Protein AF-A0A0G0VUC9-F1 (afdb_monomer_lite)

Structure (mmCIF, N/CA/C/O backbone):
data_AF-A0A0G0VUC9-F1
#
_entry.id   AF-A0A0G0VUC9-F1
#
loop_
_atom_site.group_PDB
_atom_site.id
_atom_site.type_symbol
_atom_site.label_atom_id
_atom_site.label_alt_id
_atom_site.label_comp_id
_atom_site.label_asym_id
_atom_site.label_entity_id
_atom_site.label_seq_id
_atom_site.pdbx_PDB_ins_code
_atom_site.Cartn_x
_atom_site.Cartn_y
_atom_site.Cartn_z
_atom_site.occupancy
_atom_site.B_iso_or_equiv
_atom_site.auth_seq_id
_atom_site.auth_comp_id
_atom_site.a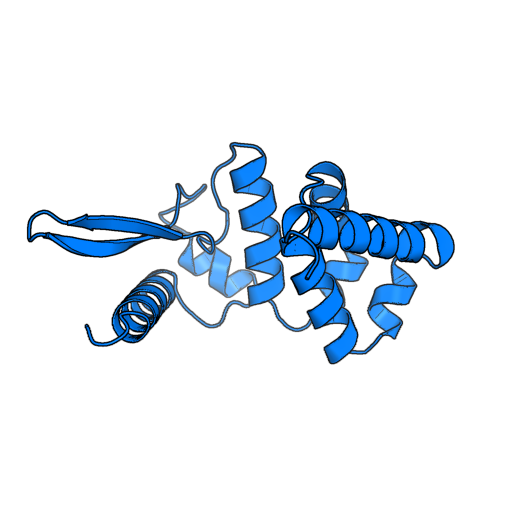uth_asym_id
_atom_site.auth_atom_id
_atom_site.pdbx_PDB_model_num
ATOM 1 N N . MET A 1 1 ? 8.612 27.841 -5.195 1.00 52.47 1 MET A N 1
ATOM 2 C CA . MET A 1 1 ? 8.157 26.509 -4.740 1.00 52.47 1 MET A CA 1
ATOM 3 C C . MET A 1 1 ? 6.990 26.102 -5.628 1.00 52.47 1 MET A C 1
ATOM 5 O O . MET A 1 1 ? 6.071 26.899 -5.764 1.00 52.47 1 MET A O 1
ATOM 9 N N . LEU A 1 2 ? 7.061 24.961 -6.321 1.00 57.91 2 LEU A N 1
ATOM 10 C CA . LEU A 1 2 ? 5.950 24.508 -7.169 1.00 57.91 2 LEU A CA 1
ATOM 11 C C . LEU A 1 2 ? 4.800 23.988 -6.287 1.00 57.91 2 LEU A C 1
ATOM 13 O O . LEU A 1 2 ? 5.074 23.395 -5.244 1.00 57.91 2 LEU A O 1
ATOM 17 N N . PRO A 1 3 ? 3.529 24.169 -6.685 1.00 76.38 3 PRO A N 1
ATOM 18 C CA . PRO A 1 3 ? 2.403 23.537 -6.009 1.00 76.38 3 PRO A CA 1
ATOM 19 C C . PRO A 1 3 ? 2.576 22.015 -5.955 1.00 76.38 3 PRO A C 1
ATOM 21 O O . PRO A 1 3 ? 2.903 21.407 -6.976 1.00 76.38 3 PRO A O 1
ATOM 24 N N . VAL A 1 4 ? 2.248 21.397 -4.813 1.00 72.31 4 VAL A N 1
ATOM 25 C CA . VAL A 1 4 ? 2.300 19.930 -4.603 1.00 72.31 4 VAL A CA 1
ATOM 26 C C . VAL A 1 4 ? 1.596 19.180 -5.737 1.00 72.31 4 VAL A C 1
ATOM 28 O O . VAL A 1 4 ? 2.048 18.149 -6.228 1.00 72.31 4 VAL A O 1
ATOM 31 N N . LYS A 1 5 ? 0.504 19.759 -6.253 1.00 72.12 5 LYS A N 1
ATOM 32 C CA . LYS A 1 5 ? -0.238 19.141 -7.347 1.00 72.12 5 LYS A CA 1
ATOM 33 C C . LYS A 1 5 ? 0.582 18.967 -8.626 1.00 72.12 5 LYS A C 1
ATOM 35 O O . LYS A 1 5 ? 0.428 17.955 -9.313 1.00 72.12 5 LYS A O 1
ATOM 40 N N . ILE A 1 6 ? 1.417 19.954 -8.930 1.00 73.88 6 ILE A N 1
ATOM 41 C CA . ILE A 1 6 ? 2.267 19.982 -10.117 1.00 73.88 6 ILE A CA 1
ATOM 42 C C . ILE A 1 6 ? 3.435 19.015 -9.930 1.00 73.88 6 ILE A C 1
ATOM 44 O O . ILE A 1 6 ? 3.729 18.244 -10.842 1.00 73.88 6 ILE A O 1
ATOM 48 N N . THR A 1 7 ? 4.038 18.978 -8.738 1.00 78.00 7 THR A N 1
ATOM 49 C CA . THR A 1 7 ? 5.139 18.053 -8.440 1.00 78.00 7 THR A CA 1
ATOM 50 C C . THR A 1 7 ? 4.704 16.591 -8.532 1.00 78.00 7 THR A C 1
ATOM 52 O O . THR A 1 7 ? 5.392 15.815 -9.186 1.00 78.00 7 THR A O 1
ATOM 55 N N . ASP A 1 8 ? 3.533 16.217 -8.004 1.00 83.62 8 ASP A N 1
ATOM 56 C CA . ASP A 1 8 ? 3.032 14.831 -8.087 1.00 83.62 8 ASP A CA 1
ATOM 57 C C . ASP A 1 8 ? 2.806 14.380 -9.538 1.00 83.62 8 ASP A C 1
ATOM 59 O O . ASP A 1 8 ? 3.046 13.225 -9.899 1.00 83.62 8 ASP A O 1
ATOM 63 N N . THR A 1 9 ? 2.346 15.304 -10.386 1.00 87.62 9 THR A N 1
ATOM 64 C CA . THR A 1 9 ? 2.078 15.036 -11.805 1.00 87.62 9 THR A CA 1
ATOM 65 C C . THR A 1 9 ? 3.380 14.823 -12.572 1.00 87.62 9 THR A C 1
ATOM 67 O O . THR A 1 9 ? 3.501 13.856 -13.323 1.00 87.62 9 THR A O 1
ATOM 70 N N . ILE A 1 10 ? 4.377 15.686 -12.349 1.00 89.31 10 ILE A N 1
ATOM 71 C CA . ILE A 1 10 ? 5.706 15.552 -12.961 1.00 89.31 10 ILE A CA 1
ATOM 72 C C . ILE A 1 10 ? 6.350 14.233 -12.529 1.00 89.31 10 ILE A C 1
ATOM 74 O O . ILE A 1 10 ? 6.776 13.459 -13.384 1.00 89.31 10 ILE A O 1
ATOM 78 N N . THR A 1 11 ? 6.346 13.939 -11.226 1.00 91.81 11 THR A N 1
ATOM 79 C CA . THR A 1 11 ? 6.865 12.680 -10.681 1.00 91.81 11 THR A CA 1
ATOM 80 C C . THR A 1 11 ? 6.180 11.481 -11.330 1.00 91.81 11 THR A C 1
ATOM 82 O O . THR A 1 11 ? 6.861 10.597 -11.835 1.00 91.81 11 THR A O 1
ATOM 85 N N . THR A 1 12 ? 4.844 11.476 -11.406 1.00 94.25 12 THR A N 1
ATOM 86 C CA . THR A 1 12 ? 4.085 10.393 -12.056 1.00 94.25 12 THR A CA 1
ATOM 87 C C . THR A 1 12 ? 4.536 10.170 -13.499 1.00 94.25 12 THR A C 1
ATOM 89 O O . THR A 1 12 ? 4.751 9.032 -13.910 1.00 94.25 12 THR A O 1
ATOM 92 N N . ASN A 1 13 ? 4.704 11.243 -14.274 1.00 94.75 13 ASN A N 1
ATOM 93 C CA . ASN A 1 13 ? 5.116 11.136 -15.672 1.00 94.75 13 ASN A CA 1
ATOM 94 C C . ASN A 1 13 ? 6.546 10.604 -15.817 1.00 94.75 13 ASN A C 1
ATOM 96 O O . ASN A 1 13 ? 6.801 9.804 -16.714 1.00 94.75 13 ASN A O 1
ATOM 100 N N . ILE A 1 14 ? 7.456 10.985 -14.916 1.00 94.44 14 ILE A N 1
ATOM 101 C CA . ILE A 1 14 ? 8.820 10.443 -14.883 1.00 94.44 14 ILE A CA 1
ATOM 102 C C . ILE A 1 14 ? 8.792 8.945 -14.567 1.00 94.44 14 ILE A C 1
ATOM 104 O O . ILE A 1 14 ? 9.421 8.168 -15.277 1.00 94.44 14 ILE A O 1
ATOM 108 N N . LEU A 1 15 ? 8.037 8.514 -13.552 1.00 95.25 15 LEU A N 1
ATOM 109 C CA . LEU A 1 15 ? 7.947 7.093 -13.193 1.00 95.25 15 LEU A CA 1
ATOM 110 C C . LEU A 1 15 ? 7.374 6.251 -14.340 1.00 95.25 15 LEU A C 1
ATOM 112 O O . LEU A 1 15 ? 7.917 5.196 -14.664 1.00 95.25 15 LEU A O 1
ATOM 116 N N . LYS A 1 16 ? 6.322 6.748 -15.000 1.00 95.38 16 LYS A N 1
ATOM 117 C CA . LYS A 1 16 ? 5.761 6.119 -16.202 1.00 95.38 16 LYS A CA 1
ATOM 118 C C . LYS A 1 16 ? 6.773 6.031 -17.335 1.00 95.38 16 LYS A C 1
ATOM 120 O O . LYS A 1 16 ? 6.855 4.994 -17.981 1.00 95.38 16 LYS A O 1
ATOM 125 N N . PHE A 1 17 ? 7.526 7.103 -17.580 1.00 94.62 17 PHE A N 1
ATOM 126 C CA . PHE A 1 17 ? 8.567 7.116 -18.602 1.00 94.62 17 PHE A CA 1
ATOM 127 C C . PHE A 1 17 ? 9.651 6.075 -18.308 1.00 94.62 17 PHE A C 1
ATOM 129 O O . PHE A 1 17 ? 10.042 5.342 -19.213 1.00 94.62 17 PHE A O 1
ATOM 136 N N . LEU A 1 18 ? 10.094 5.972 -17.051 1.00 92.62 18 LEU A N 1
ATOM 137 C CA . LEU A 1 18 ? 11.093 4.989 -16.635 1.00 92.62 18 LEU A CA 1
ATOM 138 C C . LEU A 1 18 ? 10.603 3.561 -16.878 1.00 92.62 18 LEU A C 1
ATOM 140 O O . LEU A 1 18 ? 11.305 2.806 -17.537 1.00 92.62 18 LEU A O 1
ATOM 144 N N . ILE A 1 19 ? 9.390 3.212 -16.440 1.00 93.94 19 ILE A N 1
ATOM 145 C CA . ILE A 1 19 ? 8.832 1.873 -16.695 1.00 93.94 19 ILE A CA 1
ATOM 146 C C . ILE A 1 19 ? 8.624 1.633 -18.192 1.00 93.94 19 ILE A C 1
ATOM 148 O O . ILE A 1 19 ? 8.980 0.576 -18.701 1.00 93.94 19 ILE A O 1
ATOM 152 N N . GLY A 1 20 ? 8.069 2.608 -18.914 1.00 92.88 20 GLY A N 1
ATOM 153 C CA . GLY A 1 20 ? 7.787 2.468 -20.342 1.00 92.88 20 GLY A CA 1
ATOM 154 C C . GLY A 1 20 ? 9.044 2.326 -21.203 1.00 92.88 20 GLY A C 1
ATOM 155 O O . GLY A 1 20 ? 8.990 1.685 -22.247 1.00 92.88 20 GLY A O 1
ATOM 156 N N . THR A 1 21 ? 10.167 2.903 -20.768 1.00 93.94 21 THR A N 1
ATOM 157 C CA . THR A 1 21 ? 11.434 2.888 -21.518 1.00 93.94 21 THR A CA 1
ATOM 158 C C . THR A 1 21 ? 12.362 1.763 -21.074 1.00 93.94 21 THR A C 1
ATOM 160 O O . THR A 1 21 ? 13.040 1.168 -21.905 1.00 93.94 21 THR A O 1
ATOM 163 N N . LEU A 1 22 ? 12.429 1.494 -19.768 1.00 93.12 22 LEU A N 1
ATOM 164 C CA . LEU A 1 22 ? 13.419 0.600 -19.161 1.00 93.12 22 LEU A CA 1
ATOM 165 C C . LEU A 1 22 ? 12.823 -0.717 -18.657 1.00 93.12 22 LEU A C 1
ATOM 167 O O . LEU A 1 22 ? 13.588 -1.587 -18.260 1.00 93.12 22 LEU A O 1
ATOM 171 N N . GLY A 1 23 ? 11.496 -0.866 -18.674 1.00 90.75 23 GLY A N 1
ATOM 172 C CA . GLY A 1 23 ? 10.806 -2.048 -18.164 1.00 90.75 23 GLY A CA 1
ATOM 173 C C . GLY A 1 23 ? 10.578 -2.024 -16.651 1.00 90.75 23 GLY A C 1
ATOM 174 O O . GLY A 1 23 ? 11.049 -1.147 -15.923 1.00 90.75 23 GLY A O 1
ATOM 175 N N . THR A 1 24 ? 9.811 -3.001 -16.167 1.00 90.31 24 THR A N 1
ATOM 176 C CA . THR A 1 24 ? 9.557 -3.216 -14.733 1.00 90.31 24 THR A CA 1
ATOM 177 C C . THR A 1 24 ? 10.767 -3.817 -14.014 1.00 90.31 24 THR A C 1
ATOM 179 O O . THR A 1 24 ? 10.986 -3.510 -12.842 1.00 90.31 24 THR A O 1
ATOM 182 N N . ASP A 1 25 ? 11.623 -4.559 -14.724 1.00 90.62 25 ASP A N 1
ATOM 183 C CA . ASP A 1 25 ? 12.863 -5.144 -14.198 1.00 90.62 25 ASP A CA 1
ATOM 184 C C . ASP A 1 25 ? 13.878 -4.079 -13.762 1.00 90.62 25 ASP A C 1
ATOM 186 O O . ASP A 1 25 ? 14.647 -4.281 -12.815 1.00 90.62 25 ASP A O 1
ATOM 190 N N 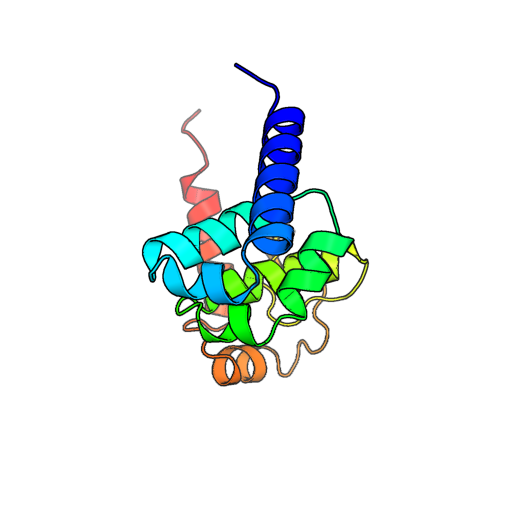. PHE A 1 26 ? 13.852 -2.906 -14.405 1.00 91.81 26 PHE A N 1
ATOM 191 C CA . PHE A 1 26 ? 14.647 -1.755 -13.992 1.00 91.81 26 PHE A CA 1
ATOM 192 C C . PHE A 1 26 ? 14.366 -1.352 -12.544 1.00 91.81 26 PHE A C 1
ATOM 194 O O . PHE A 1 26 ? 15.308 -1.044 -11.814 1.00 91.81 26 PHE A O 1
ATOM 201 N N . VAL A 1 27 ? 13.101 -1.397 -12.104 1.00 91.56 27 VAL A N 1
ATOM 202 C CA . VAL A 1 27 ? 12.726 -1.032 -10.730 1.00 91.56 27 VAL A CA 1
ATOM 203 C C . VAL A 1 27 ? 13.480 -1.916 -9.743 1.00 91.56 27 VAL A C 1
ATOM 205 O O . VAL A 1 27 ? 14.116 -1.405 -8.825 1.00 91.56 27 VAL A O 1
ATOM 208 N N . CYS A 1 28 ? 13.513 -3.225 -9.985 1.00 90.25 28 CYS A N 1
ATOM 209 C CA . CYS A 1 28 ? 14.200 -4.175 -9.115 1.00 90.25 28 CYS A CA 1
ATOM 210 C C . CYS A 1 28 ? 15.732 -4.022 -9.131 1.00 90.25 28 CYS A C 1
ATOM 212 O O . CYS A 1 28 ? 16.399 -4.383 -8.161 1.00 90.25 28 CYS A O 1
ATOM 214 N N . LYS A 1 29 ? 16.305 -3.426 -10.185 1.00 92.69 29 LYS A N 1
ATOM 215 C CA . LYS A 1 29 ? 17.740 -3.100 -10.278 1.00 92.69 29 LYS A CA 1
ATOM 216 C C . LYS A 1 29 ? 18.139 -1.835 -9.509 1.00 92.69 29 LYS A C 1
ATOM 218 O O . LYS A 1 29 ? 19.331 -1.600 -9.332 1.00 92.69 29 LYS A O 1
ATOM 223 N N . LEU A 1 30 ? 17.184 -1.039 -9.016 1.00 90.06 30 LEU A N 1
ATOM 224 C CA . LEU A 1 30 ? 17.466 0.173 -8.233 1.00 90.06 30 LEU A CA 1
ATOM 225 C C . LEU A 1 30 ? 18.053 -0.113 -6.837 1.00 90.06 30 LEU A C 1
ATOM 227 O O . LEU A 1 30 ? 18.498 0.812 -6.152 1.00 90.06 30 LEU A O 1
ATOM 231 N N . GLY A 1 31 ? 18.022 -1.374 -6.398 1.00 90.31 31 GLY A N 1
ATOM 232 C CA . GLY A 1 31 ? 18.323 -1.765 -5.024 1.00 90.31 31 GLY A CA 1
ATOM 233 C C . GLY A 1 31 ? 17.221 -1.347 -4.045 1.00 90.31 31 GLY A C 1
ATOM 234 O O . GLY A 1 31 ? 16.316 -0.580 -4.376 1.00 90.31 31 GLY A O 1
ATOM 235 N N . GLU A 1 32 ? 17.300 -1.840 -2.811 1.00 90.31 32 GLU A N 1
ATOM 236 C CA . GLU A 1 32 ? 16.232 -1.710 -1.807 1.00 90.31 32 GLU A CA 1
ATOM 237 C C . GLU A 1 32 ? 15.779 -0.259 -1.570 1.00 90.31 32 GLU A C 1
ATOM 239 O O . GLU A 1 32 ? 14.589 0.052 -1.619 1.00 90.31 32 GLU A O 1
ATOM 244 N N . SER A 1 33 ? 16.728 0.663 -1.375 1.00 91.69 33 SER A N 1
ATOM 245 C CA . SER A 1 33 ? 16.425 2.088 -1.167 1.00 91.69 33 SER A CA 1
ATOM 246 C C . SER A 1 33 ? 15.706 2.707 -2.369 1.00 91.69 33 SER A C 1
ATOM 248 O O . SER A 1 33 ? 14.785 3.511 -2.205 1.00 91.69 33 SER A O 1
ATOM 250 N N . GLY A 1 34 ? 16.099 2.325 -3.585 1.00 93.25 34 GLY A N 1
ATOM 251 C CA . GLY A 1 34 ? 15.506 2.844 -4.808 1.00 93.25 34 GLY A CA 1
ATOM 252 C C . GLY A 1 34 ? 14.109 2.283 -5.071 1.00 93.25 34 GLY A C 1
ATOM 253 O O . GLY A 1 34 ? 13.204 3.061 -5.375 1.00 93.25 34 GLY A O 1
ATOM 254 N N . VAL A 1 35 ? 13.899 0.980 -4.855 1.00 93.56 35 VAL A N 1
ATOM 255 C CA . VAL A 1 35 ? 12.570 0.346 -4.931 1.00 93.56 35 VAL A CA 1
ATOM 256 C C . VAL A 1 35 ? 11.617 0.974 -3.913 1.00 93.56 35 VAL A C 1
ATOM 258 O O . VAL A 1 35 ? 10.515 1.390 -4.267 1.00 93.56 35 VAL A O 1
ATOM 261 N N . ASN A 1 36 ? 12.056 1.151 -2.664 1.00 92.12 36 ASN A N 1
ATOM 262 C CA . ASN A 1 36 ? 11.229 1.767 -1.625 1.00 92.12 36 ASN A CA 1
ATOM 263 C C . ASN A 1 36 ? 10.806 3.196 -1.992 1.00 92.12 36 ASN A C 1
ATOM 265 O O . ASN A 1 36 ? 9.646 3.564 -1.809 1.00 92.12 36 ASN A O 1
ATOM 269 N N . ARG A 1 37 ? 11.717 3.997 -2.561 1.00 93.06 37 ARG A N 1
ATOM 270 C CA . ARG A 1 37 ? 11.390 5.339 -3.072 1.00 93.06 37 ARG A CA 1
ATOM 271 C C . ARG A 1 37 ? 10.424 5.275 -4.247 1.00 93.06 37 ARG A C 1
ATOM 273 O O . ARG A 1 37 ? 9.495 6.075 -4.293 1.00 93.06 37 ARG A O 1
ATOM 280 N N . PHE A 1 38 ? 10.619 4.335 -5.170 1.00 95.25 38 PHE A N 1
ATOM 281 C CA . PHE A 1 38 ? 9.723 4.132 -6.304 1.00 95.25 38 PHE A CA 1
ATOM 282 C C . PHE A 1 38 ? 8.282 3.863 -5.835 1.00 95.25 38 PHE A C 1
ATOM 284 O O . PHE A 1 38 ? 7.352 4.529 -6.297 1.00 95.25 38 PHE A O 1
ATOM 291 N N . ILE A 1 39 ? 8.094 2.964 -4.863 1.00 95.31 39 ILE A N 1
ATOM 292 C CA . ILE A 1 39 ? 6.774 2.662 -4.288 1.00 95.31 39 ILE A CA 1
ATOM 293 C C . ILE A 1 39 ? 6.193 3.876 -3.560 1.00 95.31 39 ILE A C 1
ATOM 295 O O . ILE A 1 39 ? 5.055 4.253 -3.833 1.00 95.31 39 ILE A O 1
ATOM 299 N N . THR A 1 40 ? 6.971 4.549 -2.704 1.00 92.94 40 THR A N 1
ATOM 300 C CA . THR A 1 40 ? 6.509 5.762 -2.009 1.00 92.94 40 THR A CA 1
ATOM 301 C C . THR A 1 40 ? 6.038 6.832 -2.994 1.00 92.94 40 THR A C 1
ATOM 303 O O . THR A 1 40 ? 4.945 7.371 -2.838 1.00 92.94 40 THR A O 1
ATOM 306 N N . LEU A 1 41 ? 6.819 7.127 -4.036 1.00 94.38 41 LEU A N 1
ATOM 307 C CA . LEU A 1 41 ? 6.434 8.115 -5.046 1.00 94.38 41 LEU A CA 1
ATOM 308 C C . LEU A 1 41 ? 5.191 7.668 -5.833 1.00 94.38 41 LEU A C 1
ATOM 310 O O . LEU A 1 41 ? 4.348 8.502 -6.167 1.00 94.38 41 LEU A O 1
ATOM 314 N N . SER A 1 42 ? 5.037 6.363 -6.071 1.00 94.62 42 SER A N 1
ATOM 315 C CA . SER A 1 42 ? 3.842 5.798 -6.705 1.00 94.62 42 SER A CA 1
ATOM 316 C C . SER A 1 42 ? 2.590 5.994 -5.842 1.00 94.62 42 SER A C 1
ATOM 318 O O . SER A 1 42 ? 1.556 6.388 -6.378 1.00 94.62 42 SER A O 1
ATOM 320 N N . CYS A 1 43 ? 2.678 5.849 -4.512 1.00 91.56 43 CYS A N 1
ATOM 321 C CA . CYS A 1 43 ? 1.562 6.118 -3.592 1.00 91.56 43 CYS A CA 1
ATOM 322 C C . CYS A 1 43 ? 1.026 7.558 -3.695 1.00 91.56 43 CYS A C 1
ATOM 324 O O . CYS A 1 43 ? -0.172 7.788 -3.507 1.00 91.56 43 CYS A O 1
ATOM 326 N N . HIS A 1 44 ? 1.889 8.523 -4.025 1.00 90.62 44 HIS A N 1
ATOM 327 C CA . HIS A 1 44 ? 1.518 9.931 -4.199 1.00 90.62 44 HIS A CA 1
ATOM 328 C C . HIS A 1 44 ? 1.006 10.272 -5.608 1.00 90.62 44 HIS A C 1
ATOM 330 O O . HIS A 1 44 ? 0.536 11.388 -5.843 1.00 90.62 44 HIS A O 1
ATOM 336 N N . SER A 1 45 ? 1.050 9.333 -6.557 1.00 92.94 45 SER A N 1
ATOM 337 C CA . SER A 1 45 ? 0.554 9.578 -7.910 1.00 92.94 45 SER A CA 1
ATOM 338 C C . SER A 1 45 ? -0.953 9.840 -7.916 1.00 92.94 45 SER A C 1
ATOM 340 O O . SER A 1 45 ? -1.729 9.106 -7.312 1.00 92.94 45 SER A O 1
ATOM 342 N N . ARG A 1 46 ? -1.426 10.846 -8.660 1.00 89.50 46 ARG A N 1
ATOM 343 C CA . ARG A 1 46 ? -2.875 11.043 -8.874 1.00 89.50 46 ARG A CA 1
ATOM 344 C C . ARG A 1 46 ? -3.463 10.171 -9.976 1.00 89.50 46 ARG A C 1
ATOM 346 O O . ARG A 1 46 ? -4.684 10.100 -10.095 1.00 89.50 46 ARG A O 1
ATOM 353 N N . ASP A 1 47 ? -2.628 9.484 -10.742 1.00 94.69 47 ASP A N 1
ATOM 354 C CA . ASP A 1 47 ? -3.097 8.601 -11.796 1.00 94.69 47 ASP A CA 1
ATOM 355 C C . ASP A 1 47 ? -3.441 7.226 -11.215 1.00 94.69 47 ASP A C 1
ATOM 357 O O . ASP A 1 47 ? -2.561 6.448 -10.850 1.00 94.69 47 ASP A O 1
ATOM 361 N N . LEU A 1 48 ? -4.741 6.951 -11.095 1.00 94.69 48 LEU A N 1
ATOM 362 C CA . LEU A 1 48 ? -5.221 5.691 -10.536 1.00 94.69 48 LEU A CA 1
ATOM 363 C C . LEU A 1 48 ? -4.832 4.496 -11.413 1.00 94.69 48 LEU A C 1
ATOM 365 O O . LEU A 1 48 ? -4.381 3.497 -10.869 1.00 94.69 48 LEU A O 1
ATOM 369 N N . LYS A 1 49 ? -4.914 4.619 -12.745 1.00 95.38 49 LYS A N 1
ATOM 370 C CA . LYS A 1 49 ? -4.562 3.522 -13.660 1.00 95.38 49 LYS A CA 1
ATOM 371 C C . LYS A 1 49 ? -3.087 3.163 -13.549 1.00 95.38 49 LYS A C 1
ATOM 373 O O . LYS A 1 49 ? -2.722 1.995 -13.611 1.00 95.38 49 LYS A O 1
ATOM 378 N N . PHE A 1 50 ? -2.236 4.173 -13.376 1.00 95.38 50 PHE A N 1
ATOM 379 C CA . PHE A 1 50 ? -0.820 3.944 -13.124 1.00 95.38 50 PHE A CA 1
ATOM 380 C C . PHE A 1 50 ? -0.607 3.167 -11.825 1.00 95.38 50 PHE A C 1
ATOM 382 O O . PHE A 1 50 ? 0.067 2.145 -11.844 1.00 95.38 50 PHE A O 1
ATOM 389 N N . ILE A 1 51 ? -1.217 3.599 -10.720 1.00 95.94 51 ILE A N 1
ATOM 390 C CA . ILE A 1 51 ? -1.096 2.897 -9.436 1.00 95.94 51 ILE A CA 1
ATOM 391 C C . ILE A 1 51 ? -1.621 1.463 -9.536 1.00 95.94 51 ILE A C 1
ATOM 393 O O . ILE A 1 51 ? -0.959 0.546 -9.059 1.00 95.94 51 ILE A O 1
ATOM 397 N N . GLU A 1 52 ? -2.775 1.263 -10.174 1.00 95.62 52 GLU A N 1
ATOM 398 C CA . GLU A 1 52 ? -3.345 -0.066 -10.415 1.00 95.62 52 GLU A CA 1
ATOM 399 C C . GLU A 1 52 ? -2.360 -0.952 -11.190 1.00 95.62 52 GLU A C 1
ATOM 401 O O . GLU A 1 52 ? -2.098 -2.069 -10.757 1.00 95.62 52 GLU A O 1
ATOM 406 N N . SER A 1 53 ? -1.702 -0.426 -12.231 1.00 94.81 53 SER A N 1
ATOM 407 C CA . SER A 1 53 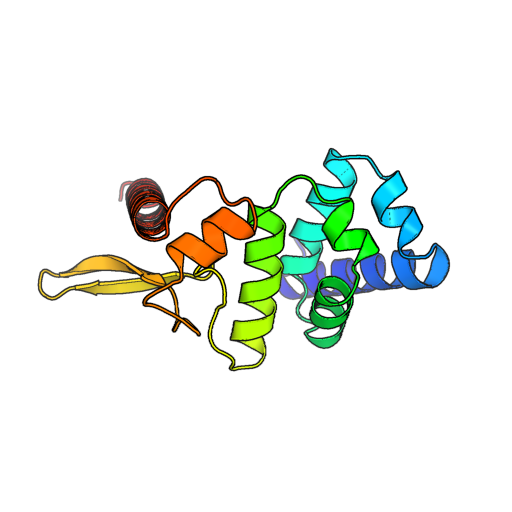? -0.685 -1.185 -12.974 1.00 94.81 53 SER A CA 1
ATOM 408 C C . SER A 1 53 ? 0.531 -1.589 -12.126 1.00 94.81 53 SER A C 1
ATOM 410 O O . SER A 1 53 ? 1.104 -2.654 -12.347 1.00 94.81 53 SER A O 1
ATOM 412 N N . ILE A 1 54 ? 0.913 -0.784 -11.123 1.00 95.31 54 ILE A N 1
ATOM 413 C CA . ILE A 1 54 ? 1.973 -1.164 -10.174 1.00 95.31 54 ILE A CA 1
ATOM 414 C C . ILE A 1 54 ? 1.474 -2.261 -9.228 1.00 95.31 54 ILE A C 1
ATOM 416 O O . ILE A 1 54 ? 2.193 -3.226 -8.983 1.00 95.31 54 ILE A O 1
ATOM 420 N N . CYS A 1 55 ? 0.238 -2.150 -8.731 1.00 94.88 55 CYS A N 1
ATOM 421 C CA . CYS A 1 55 ? -0.389 -3.170 -7.884 1.00 94.88 55 CYS A CA 1
ATOM 422 C C . CYS A 1 55 ? -0.593 -4.516 -8.601 1.00 94.88 55 CYS A C 1
ATOM 424 O O . CYS A 1 55 ? -0.669 -5.549 -7.942 1.00 94.88 55 CYS A O 1
ATOM 426 N N . GLU A 1 56 ? -0.695 -4.513 -9.929 1.00 93.50 56 GLU A N 1
ATOM 427 C CA . GLU A 1 56 ? -0.794 -5.715 -10.767 1.00 93.50 56 GLU A CA 1
ATOM 428 C C . GLU A 1 56 ? 0.582 -6.293 -11.152 1.00 93.50 56 GLU A C 1
ATOM 430 O O . GLU A 1 56 ? 0.669 -7.417 -11.647 1.00 93.50 56 GLU A O 1
ATOM 435 N N . SER A 1 57 ? 1.674 -5.555 -10.915 1.00 93.75 57 SER A N 1
ATOM 436 C CA . SER A 1 57 ? 3.027 -5.983 -11.270 1.00 93.75 57 SER A CA 1
ATOM 437 C C . SER A 1 57 ? 3.647 -6.870 -10.190 1.00 93.75 57 SER A C 1
ATOM 439 O O . SER A 1 57 ? 4.330 -6.410 -9.273 1.00 93.75 57 SER A O 1
ATOM 441 N N . ASP A 1 58 ? 3.469 -8.179 -10.352 1.00 91.56 58 ASP A N 1
ATOM 442 C CA . ASP A 1 58 ? 4.075 -9.218 -9.510 1.00 91.56 58 ASP A CA 1
ATOM 443 C C . ASP A 1 58 ? 5.590 -9.034 -9.304 1.00 91.56 58 ASP A C 1
ATOM 445 O O . ASP A 1 58 ? 6.113 -9.314 -8.226 1.00 91.56 58 ASP A O 1
ATOM 449 N N . GLU A 1 59 ? 6.297 -8.566 -10.334 1.00 92.00 59 GLU A N 1
ATOM 450 C CA . GLU A 1 59 ? 7.738 -8.306 -10.297 1.00 92.00 59 GLU A CA 1
ATOM 451 C C . GLU A 1 59 ? 8.085 -7.183 -9.312 1.00 92.00 59 GLU A C 1
ATOM 453 O O . GLU A 1 59 ? 8.872 -7.396 -8.386 1.00 92.00 59 GLU A O 1
ATOM 458 N N . ILE A 1 60 ? 7.437 -6.020 -9.452 1.00 92.56 60 ILE A N 1
ATOM 459 C CA . ILE A 1 60 ? 7.664 -4.860 -8.581 1.00 92.56 60 ILE A CA 1
ATOM 460 C C . ILE A 1 60 ? 7.293 -5.195 -7.130 1.00 92.56 60 ILE A C 1
ATOM 462 O O . ILE A 1 60 ? 8.030 -4.863 -6.195 1.00 92.56 60 ILE A O 1
ATOM 466 N N . LEU A 1 61 ? 6.169 -5.890 -6.926 1.00 91.69 61 LEU A N 1
ATOM 467 C CA . LEU A 1 61 ? 5.703 -6.242 -5.585 1.00 91.69 61 LEU A CA 1
ATOM 468 C C . LEU A 1 61 ? 6.620 -7.253 -4.881 1.00 91.69 61 LEU A C 1
ATOM 470 O O . LEU A 1 61 ? 6.744 -7.216 -3.656 1.00 91.69 61 LEU A O 1
ATOM 474 N N . LYS A 1 62 ? 7.262 -8.161 -5.628 1.00 90.38 62 LYS A N 1
ATOM 475 C CA . LYS A 1 62 ? 8.197 -9.155 -5.075 1.00 90.38 62 LYS A CA 1
ATOM 476 C C . LYS A 1 62 ? 9.559 -8.560 -4.739 1.00 90.38 62 LYS A C 1
ATOM 478 O O . LYS A 1 62 ? 10.154 -8.984 -3.754 1.00 90.38 62 LYS A O 1
ATOM 483 N N . CYS A 1 63 ? 10.048 -7.591 -5.515 1.00 91.19 63 CYS A N 1
ATOM 484 C CA . CYS A 1 63 ? 11.337 -6.956 -5.233 1.00 91.19 63 CYS A CA 1
ATOM 485 C C . CYS A 1 63 ? 11.261 -5.806 -4.213 1.00 91.19 63 CYS A C 1
ATOM 487 O O . CYS A 1 63 ? 12.295 -5.276 -3.810 1.00 91.19 63 CYS A O 1
ATOM 489 N N . THR A 1 64 ? 10.059 -5.456 -3.743 1.00 92.12 64 THR A N 1
ATOM 490 C CA . THR A 1 64 ? 9.867 -4.556 -2.598 1.00 92.12 64 THR A CA 1
ATOM 491 C C . THR A 1 64 ? 9.906 -5.350 -1.289 1.00 92.12 64 THR A C 1
ATOM 493 O O . THR A 1 64 ? 8.974 -6.096 -0.979 1.00 92.12 64 THR A O 1
ATOM 496 N N . SER A 1 65 ? 10.978 -5.182 -0.507 1.00 89.62 65 SER A N 1
ATOM 497 C CA . SER A 1 65 ? 11.133 -5.820 0.812 1.00 89.62 65 SER A CA 1
ATOM 498 C C . SER A 1 65 ? 10.154 -5.264 1.851 1.00 89.62 65 SER A C 1
ATOM 500 O O . SER A 1 65 ? 9.658 -6.002 2.700 1.00 89.62 65 SER A O 1
ATOM 502 N N . ASP A 1 66 ? 9.840 -3.972 1.762 1.00 93.81 66 ASP A N 1
ATOM 503 C CA . ASP A 1 66 ? 8.939 -3.282 2.680 1.00 93.81 66 ASP A CA 1
ATOM 504 C C . ASP A 1 66 ? 7.467 -3.592 2.361 1.00 93.81 66 ASP A C 1
ATOM 506 O O . ASP A 1 66 ? 6.836 -2.981 1.491 1.00 93.81 66 ASP A O 1
ATOM 510 N N . ARG A 1 67 ? 6.913 -4.576 3.076 1.00 94.50 67 ARG A N 1
ATOM 511 C CA . ARG A 1 67 ? 5.527 -5.030 2.888 1.00 94.50 67 ARG A CA 1
ATOM 512 C C . ARG A 1 67 ? 4.501 -3.987 3.321 1.00 94.50 67 ARG A C 1
ATOM 514 O O . ARG A 1 67 ? 3.422 -3.952 2.737 1.00 94.50 67 ARG A O 1
ATOM 521 N N . GLU A 1 68 ? 4.832 -3.118 4.273 1.00 94.75 68 GLU A N 1
ATOM 522 C CA . GLU A 1 68 ? 3.943 -2.045 4.736 1.00 94.75 68 GLU A CA 1
ATOM 523 C C . GLU A 1 68 ? 3.723 -1.020 3.618 1.00 94.75 68 GLU A C 1
ATOM 525 O O . GLU A 1 68 ? 2.582 -0.705 3.278 1.00 94.75 68 GLU A O 1
ATOM 530 N N . LYS A 1 69 ? 4.791 -0.597 2.927 1.00 93.44 69 LYS A N 1
ATOM 531 C CA . LYS A 1 69 ? 4.669 0.278 1.746 1.00 93.44 69 LYS A CA 1
ATOM 532 C C . LYS A 1 69 ? 3.819 -0.338 0.637 1.00 93.44 69 LYS A C 1
ATOM 534 O O . LYS A 1 69 ? 3.031 0.371 0.007 1.00 93.44 69 LYS A O 1
ATOM 539 N N . VAL A 1 70 ? 3.958 -1.642 0.397 1.00 96.19 70 VAL A N 1
ATOM 540 C CA . VAL A 1 70 ? 3.130 -2.341 -0.596 1.00 96.19 70 VAL A CA 1
ATOM 541 C C . VAL A 1 70 ? 1.664 -2.391 -0.158 1.00 96.19 70 VAL A C 1
ATOM 543 O O . VAL A 1 70 ? 0.778 -2.124 -0.970 1.00 96.19 70 VAL A O 1
ATOM 546 N N . ALA A 1 71 ? 1.390 -2.698 1.111 1.00 97.19 71 ALA A N 1
ATOM 547 C CA . ALA A 1 71 ? 0.030 -2.720 1.642 1.00 97.19 71 ALA A CA 1
ATOM 548 C C . ALA A 1 71 ? -0.643 -1.342 1.537 1.00 97.19 71 ALA A C 1
ATOM 550 O O . ALA A 1 71 ? -1.785 -1.262 1.080 1.00 97.19 71 ALA A O 1
ATOM 551 N N . ILE A 1 72 ? 0.089 -0.263 1.844 1.00 96.56 72 ILE A N 1
ATOM 552 C CA . ILE A 1 72 ? -0.367 1.123 1.658 1.00 96.56 72 ILE A CA 1
ATOM 553 C C . ILE A 1 72 ? -0.705 1.392 0.189 1.00 96.56 72 ILE A C 1
ATOM 555 O O . ILE A 1 72 ? -1.766 1.944 -0.097 1.00 96.56 72 ILE A O 1
ATOM 559 N N . LEU A 1 73 ? 0.164 1.008 -0.755 1.00 96.94 73 LEU A N 1
ATOM 560 C CA . LEU A 1 73 ? -0.077 1.210 -2.189 1.00 96.94 73 LEU A CA 1
ATOM 561 C C . LEU A 1 73 ? -1.375 0.518 -2.640 1.00 96.94 73 LEU A C 1
ATOM 563 O O . LEU A 1 73 ? -2.203 1.141 -3.310 1.00 96.94 73 LEU A O 1
ATOM 567 N N . ILE A 1 74 ? -1.563 -0.741 -2.232 1.00 97.50 74 ILE A N 1
ATOM 568 C CA . ILE A 1 74 ? -2.742 -1.550 -2.564 1.00 97.50 74 ILE A CA 1
ATOM 569 C C . ILE A 1 74 ? -4.011 -0.932 -1.971 1.00 97.50 74 ILE A C 1
ATOM 571 O O . ILE A 1 74 ? -4.985 -0.714 -2.694 1.00 97.50 74 ILE A O 1
ATOM 575 N N . ASP A 1 75 ? -4.019 -0.624 -0.674 1.00 98.00 75 ASP A N 1
ATOM 576 C CA . ASP A 1 75 ? -5.200 -0.064 -0.015 1.00 98.00 75 ASP A CA 1
ATOM 577 C C . ASP A 1 75 ? -5.530 1.341 -0.529 1.00 98.00 75 ASP A C 1
ATOM 579 O O . ASP A 1 75 ? -6.701 1.654 -0.743 1.00 98.00 75 ASP A O 1
ATOM 583 N N . ASN A 1 76 ? -4.522 2.161 -0.835 1.00 96.50 76 ASN A N 1
ATOM 584 C CA . ASN A 1 76 ? -4.709 3.461 -1.479 1.00 96.50 76 ASN A CA 1
ATOM 585 C C . ASN A 1 76 ? -5.385 3.320 -2.853 1.00 96.50 76 ASN A C 1
ATOM 587 O O . ASN A 1 76 ? -6.328 4.055 -3.154 1.00 96.50 76 ASN A O 1
ATOM 591 N N . ALA A 1 77 ? -4.947 2.363 -3.679 1.00 97.25 77 ALA A N 1
ATOM 592 C CA . ALA A 1 77 ? -5.572 2.076 -4.970 1.00 97.25 77 ALA A CA 1
ATOM 593 C C . ALA A 1 77 ? -7.040 1.650 -4.798 1.00 97.25 77 ALA A C 1
ATOM 595 O O . ALA A 1 77 ? -7.938 2.196 -5.445 1.00 97.25 77 ALA A O 1
ATOM 596 N N . LEU A 1 78 ? -7.296 0.725 -3.866 1.00 97.88 78 LEU A N 1
ATOM 597 C CA . LEU A 1 78 ? -8.637 0.234 -3.556 1.00 97.88 78 LEU A CA 1
ATOM 598 C C . LEU A 1 78 ? -9.558 1.375 -3.117 1.00 97.88 78 LEU A C 1
ATOM 600 O O . LEU A 1 78 ? -10.590 1.586 -3.753 1.00 97.88 78 LEU A O 1
ATOM 604 N N . VAL A 1 79 ? -9.162 2.156 -2.111 1.00 97.38 79 VAL A N 1
ATOM 605 C CA . VAL A 1 79 ? -9.955 3.279 -1.586 1.00 97.38 79 VAL A CA 1
ATOM 606 C C . VAL A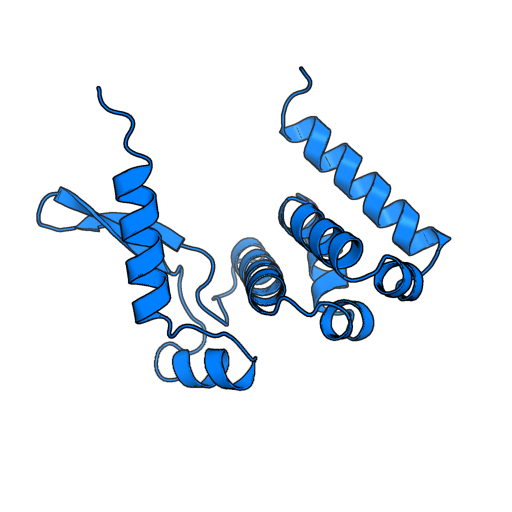 1 79 ? -10.263 4.296 -2.678 1.00 97.38 79 VAL A C 1
ATOM 608 O O . VAL A 1 79 ? -11.411 4.711 -2.833 1.00 97.38 79 VAL A O 1
ATOM 611 N N . ARG A 1 80 ? -9.267 4.666 -3.489 1.00 95.25 80 ARG A N 1
ATOM 612 C CA . ARG A 1 80 ? -9.443 5.640 -4.578 1.00 95.25 80 ARG A CA 1
ATOM 613 C C . ARG A 1 80 ? -10.327 5.135 -5.710 1.00 95.25 80 ARG A C 1
ATOM 615 O O . ARG A 1 80 ? -10.956 5.947 -6.382 1.00 95.25 80 ARG A O 1
ATOM 622 N N . SER A 1 81 ? -10.404 3.820 -5.896 1.00 95.75 81 SER A N 1
ATOM 623 C CA . SER A 1 81 ? -11.355 3.173 -6.808 1.00 95.75 81 SER A CA 1
ATOM 624 C C . SER A 1 81 ? -12.751 2.962 -6.191 1.00 95.75 81 SER A C 1
ATOM 626 O O . SER A 1 81 ? -13.615 2.355 -6.821 1.00 95.75 81 SER A O 1
ATOM 628 N N . GLY A 1 82 ? -12.990 3.439 -4.961 1.00 96.56 82 GLY A N 1
ATOM 629 C CA . GLY A 1 82 ? -14.257 3.273 -4.238 1.00 96.56 82 GLY A CA 1
ATOM 630 C C . GLY A 1 82 ? -14.451 1.884 -3.619 1.00 96.56 82 GLY A C 1
ATOM 631 O O . GLY A 1 82 ? -15.562 1.528 -3.226 1.00 96.56 82 GLY A O 1
ATOM 632 N N . LYS A 1 83 ? -13.389 1.077 -3.540 1.00 98.00 83 LYS A N 1
ATOM 633 C CA . LYS A 1 83 ? -13.410 -0.275 -2.973 1.00 98.00 83 LYS A CA 1
ATOM 634 C C . LYS A 1 83 ? -12.966 -0.261 -1.513 1.00 98.00 83 LYS A C 1
ATOM 636 O O . LYS A 1 83 ? -12.251 0.624 -1.052 1.00 98.00 83 LYS A O 1
ATOM 641 N N . LYS A 1 84 ? -13.384 -1.295 -0.787 1.00 98.50 84 LYS A N 1
ATOM 642 C CA . LYS A 1 84 ? -12.947 -1.540 0.590 1.00 98.50 84 LYS A CA 1
ATOM 643 C C . LYS A 1 84 ? -11.473 -1.951 0.626 1.00 98.50 84 LYS A C 1
ATOM 645 O O . LYS A 1 84 ? -10.993 -2.597 -0.308 1.00 98.50 84 LYS A O 1
ATOM 650 N N . GLN A 1 85 ? -10.804 -1.635 1.725 1.00 98.25 85 GLN A N 1
ATOM 651 C CA . GLN A 1 85 ? -9.399 -1.943 1.985 1.00 98.25 85 GLN A CA 1
ATOM 652 C C . GLN A 1 85 ? -9.169 -3.431 2.245 1.00 98.25 85 GLN A C 1
ATOM 654 O O . GLN A 1 85 ? -10.038 -4.117 2.790 1.00 98.25 85 GLN A O 1
ATOM 659 N N . ARG A 1 86 ? -7.985 -3.927 1.905 1.00 98.06 86 ARG A N 1
ATOM 660 C CA . ARG A 1 86 ? -7.555 -5.292 2.197 1.00 98.06 86 ARG A CA 1
ATOM 661 C C . ARG A 1 86 ? -6.835 -5.389 3.540 1.00 98.06 86 ARG A C 1
ATOM 663 O O . ARG A 1 86 ? -7.084 -6.354 4.261 1.00 98.06 86 ARG A O 1
ATOM 670 N N . PHE A 1 87 ? -5.983 -4.418 3.872 1.00 98.31 87 PHE A N 1
ATOM 671 C CA . PHE A 1 87 ? -5.096 -4.489 5.040 1.00 98.31 87 PHE A CA 1
ATOM 672 C C . PHE A 1 87 ? -5.467 -3.500 6.150 1.00 98.31 87 PHE A C 1
ATOM 674 O O . PHE A 1 87 ? -5.213 -3.792 7.317 1.00 98.31 87 PHE A O 1
ATOM 681 N N . GLY A 1 88 ? -6.129 -2.393 5.812 1.00 97.75 88 GLY A N 1
ATOM 682 C CA . GLY A 1 88 ? -6.521 -1.343 6.749 1.00 97.75 88 GLY A CA 1
ATOM 683 C C . GLY A 1 88 ? -5.473 -0.249 6.933 1.00 97.75 88 GLY A C 1
ATOM 684 O O . GLY A 1 88 ? -5.410 0.317 8.016 1.00 97.75 88 GLY A O 1
ATOM 685 N N . GLU A 1 89 ? -4.659 0.033 5.914 1.00 97.06 89 GLU A N 1
ATOM 686 C CA . GLU A 1 89 ? -3.549 0.999 6.003 1.00 97.06 89 GLU A CA 1
ATOM 687 C C . GLU A 1 89 ? -3.982 2.468 5.823 1.00 97.06 89 GLU A C 1
ATOM 689 O O . GLU A 1 89 ? -3.299 3.390 6.265 1.00 97.06 89 GLU A O 1
ATOM 694 N N . ILE A 1 90 ? -5.124 2.729 5.175 1.00 96.25 90 ILE A N 1
ATOM 695 C CA . ILE A 1 90 ? -5.664 4.084 5.007 1.00 96.25 90 ILE A CA 1
ATOM 696 C C . ILE A 1 90 ? -6.620 4.401 6.157 1.00 96.25 90 ILE A C 1
ATOM 698 O O . ILE A 1 90 ? -7.711 3.827 6.276 1.00 96.25 90 ILE A O 1
ATOM 702 N N . MET A 1 91 ? -6.198 5.355 6.983 1.00 94.56 91 MET A N 1
ATOM 703 C CA . MET A 1 91 ? -6.911 5.818 8.170 1.00 94.56 91 MET A CA 1
ATOM 704 C C . MET A 1 91 ? -7.748 7.066 7.888 1.00 94.56 91 MET A C 1
ATOM 706 O O . MET A 1 91 ? -7.364 7.942 7.112 1.00 94.56 91 MET A O 1
ATOM 710 N N . GLN A 1 92 ? -8.873 7.173 8.583 1.00 93.06 92 GLN A N 1
ATOM 711 C CA . GLN A 1 92 ? -9.633 8.402 8.765 1.00 93.06 92 GLN A CA 1
ATOM 712 C C . GLN A 1 92 ? -9.560 8.831 10.230 1.00 93.06 92 GLN A C 1
ATOM 714 O O . GLN A 1 92 ? -9.490 7.995 11.129 1.00 93.06 92 GLN A O 1
ATOM 719 N N . ILE A 1 93 ? -9.602 10.139 10.466 1.00 90.75 93 ILE A N 1
ATOM 720 C CA . ILE A 1 93 ? -9.601 10.711 11.812 1.00 90.75 93 ILE A CA 1
ATOM 721 C C . ILE A 1 93 ? -10.963 11.338 12.059 1.00 90.75 93 ILE A C 1
ATOM 723 O O . ILE A 1 93 ? -11.435 12.148 11.260 1.00 90.75 93 ILE A O 1
ATOM 727 N N . HIS A 1 94 ? -11.582 10.993 13.181 1.00 88.94 94 HIS A N 1
ATOM 728 C CA . HIS A 1 94 ? -12.838 11.592 13.620 1.00 88.94 94 HIS A CA 1
ATOM 729 C C . HIS A 1 94 ? -12.839 11.836 15.128 1.00 88.94 94 HIS A C 1
ATOM 731 O O . HIS A 1 94 ? -11.850 11.585 15.817 1.00 88.94 94 HIS A O 1
ATOM 737 N N . LYS A 1 95 ? -13.921 12.428 15.632 1.00 89.00 95 LYS A N 1
ATOM 738 C CA . LYS A 1 95 ? -14.122 12.691 17.055 1.00 89.00 95 LYS A CA 1
ATOM 739 C C . LYS A 1 95 ? -15.005 11.598 17.642 1.00 89.00 95 LYS A C 1
ATOM 741 O O . LYS A 1 95 ? -16.119 11.401 17.165 1.00 89.00 95 LYS A O 1
ATOM 746 N N . ASN A 1 96 ? -14.526 10.932 18.690 1.00 87.44 96 ASN A N 1
ATOM 747 C CA . ASN A 1 96 ? -15.350 10.007 19.462 1.00 87.44 96 ASN A CA 1
ATOM 748 C C . ASN A 1 96 ? -16.395 10.770 20.312 1.00 87.44 96 ASN A C 1
ATOM 750 O O . ASN A 1 96 ? -16.416 12.003 20.334 1.00 87.44 96 ASN A O 1
ATOM 754 N N . MET A 1 97 ? -17.244 10.036 21.042 1.00 85.81 97 MET A N 1
ATOM 755 C CA . MET A 1 97 ? -18.286 10.625 21.904 1.00 85.81 97 MET A CA 1
ATOM 756 C C . MET A 1 97 ? -17.731 11.552 22.999 1.00 85.81 97 MET A C 1
ATOM 758 O O . MET A 1 97 ? -18.419 12.480 23.412 1.00 85.81 97 MET A O 1
ATOM 762 N N . ASP A 1 98 ? -16.480 11.349 23.414 1.00 88.62 98 ASP A N 1
ATOM 763 C CA . ASP A 1 98 ? -15.791 12.162 24.423 1.00 88.62 98 ASP A CA 1
ATOM 764 C C . ASP A 1 98 ? -15.049 13.371 23.814 1.00 88.62 98 ASP A C 1
ATOM 766 O O . ASP A 1 98 ? -14.297 14.063 24.498 1.00 88.62 98 ASP A O 1
ATOM 770 N N . GLY A 1 99 ? -15.187 13.617 22.504 1.00 84.62 99 GLY A N 1
ATOM 771 C CA . GLY A 1 99 ? -14.482 14.691 21.797 1.00 84.62 99 GLY A CA 1
ATOM 772 C C . GLY A 1 99 ? -12.984 14.432 21.567 1.00 84.62 99 GLY A C 1
ATOM 773 O O . GLY A 1 99 ? -12.262 15.314 21.071 1.00 84.62 99 GLY A O 1
ATOM 774 N N . LYS A 1 100 ? -12.491 13.224 21.867 1.00 86.75 100 LYS A N 1
ATOM 775 C CA . LYS A 1 100 ? -11.124 12.791 21.558 1.00 86.75 100 LYS A CA 1
ATOM 776 C C . LYS A 1 100 ? -11.011 12.462 20.069 1.00 86.75 100 LYS A C 1
ATOM 778 O O . LYS A 1 100 ? -11.888 11.830 19.488 1.00 86.75 100 LYS A O 1
ATOM 783 N N . SER A 1 101 ? -9.924 12.914 19.441 1.00 88.25 101 SER A N 1
ATOM 784 C CA . SER A 1 101 ? -9.608 12.502 18.070 1.00 88.25 101 SER A CA 1
ATOM 785 C C . SER A 1 101 ? -9.156 11.047 18.070 1.00 88.25 101 SER A C 1
ATOM 787 O O . SER A 1 101 ? -8.240 10.705 18.816 1.00 88.25 101 SER A O 1
ATOM 789 N N . VAL A 1 102 ? -9.790 10.224 17.245 1.00 90.56 102 VAL A N 1
ATOM 790 C CA . VAL A 1 102 ? -9.478 8.805 17.082 1.00 90.56 102 VAL A CA 1
ATOM 791 C C . VAL A 1 102 ? -9.270 8.490 15.606 1.00 90.56 102 VAL A C 1
ATOM 793 O O . VAL A 1 102 ? -9.962 9.025 14.737 1.00 90.56 102 VAL A O 1
ATOM 796 N N . SER A 1 103 ? -8.281 7.648 15.342 1.00 93.38 103 SER A N 1
ATOM 797 C CA . SER A 1 103 ? -7.960 7.107 14.027 1.00 93.38 103 SER A CA 1
ATOM 798 C C . SER A 1 103 ? -8.647 5.762 13.866 1.00 93.38 103 SER A C 1
ATOM 800 O O . SER A 1 103 ? -8.546 4.904 14.742 1.00 93.38 103 SER A O 1
ATOM 802 N N . GLU A 1 104 ? -9.314 5.568 12.738 1.00 94.56 104 GLU A N 1
ATOM 803 C CA . GLU A 1 104 ? -9.931 4.300 12.362 1.00 94.56 104 GLU A CA 1
ATOM 804 C C . GLU A 1 104 ? -9.666 4.015 10.885 1.00 94.56 104 GLU A C 1
ATOM 806 O O . GLU A 1 104 ? -9.630 4.950 10.080 1.00 94.56 104 GLU A O 1
ATOM 811 N N . PRO A 1 105 ? -9.506 2.746 10.483 1.00 96.69 105 PRO A N 1
ATOM 812 C CA . PRO A 1 105 ? -9.335 2.418 9.080 1.00 96.69 105 PRO A CA 1
ATOM 813 C C . PRO A 1 105 ? -10.628 2.712 8.315 1.00 96.69 105 PRO A C 1
ATOM 815 O O . PRO A 1 105 ? -11.737 2.477 8.800 1.00 96.69 105 PRO A O 1
ATOM 818 N N . LEU A 1 106 ? -10.493 3.150 7.064 1.00 96.75 106 LEU A N 1
ATOM 819 C CA . LEU A 1 106 ? -11.604 3.106 6.112 1.00 96.75 106 LEU A CA 1
ATOM 820 C C . LEU A 1 106 ? -12.134 1.661 5.945 1.00 96.75 106 LEU A C 1
ATOM 822 O O . LEU A 1 106 ? -11.427 0.699 6.265 1.00 96.75 106 LEU A O 1
ATOM 826 N N . PRO A 1 107 ? -13.362 1.463 5.421 1.00 98.06 107 PRO A N 1
ATOM 827 C CA . PRO A 1 107 ? -14.020 0.157 5.416 1.00 98.06 107 PRO A CA 1
ATOM 828 C C . PRO A 1 107 ? -13.163 -0.993 4.865 1.00 98.06 107 PRO A C 1
ATOM 830 O O . PRO A 1 107 ? -12.616 -0.901 3.766 1.00 98.06 107 PRO A O 1
ATOM 833 N N . LEU A 1 108 ? -13.111 -2.105 5.604 1.00 98.31 108 LEU A N 1
ATOM 834 C CA . LEU A 1 108 ? -12.344 -3.310 5.261 1.00 98.31 108 LEU A CA 1
ATOM 835 C C . LEU A 1 108 ? -13.183 -4.321 4.467 1.00 98.31 108 LEU A C 1
ATOM 837 O O . LEU A 1 108 ? -14.374 -4.508 4.729 1.00 98.31 108 LEU A O 1
ATOM 841 N N . GLN A 1 109 ? -12.551 -5.033 3.535 1.00 98.00 109 GLN A N 1
ATOM 842 C CA . GLN A 1 109 ? -13.159 -6.139 2.788 1.00 98.00 109 GLN A CA 1
ATOM 843 C C . GLN A 1 109 ? -13.528 -7.299 3.716 1.00 98.00 109 GLN A C 1
ATOM 845 O O . GLN A 1 109 ? -14.631 -7.833 3.624 1.00 98.00 109 GLN A O 1
ATOM 850 N N . ASN A 1 110 ? -12.622 -7.667 4.628 1.00 97.31 110 ASN A N 1
ATOM 851 C CA . ASN A 1 110 ? -12.800 -8.790 5.545 1.00 97.31 110 ASN A CA 1
ATOM 852 C C . ASN A 1 110 ? -12.374 -8.418 6.979 1.00 97.31 110 ASN A C 1
ATOM 854 O O . ASN A 1 110 ? -11.313 -8.850 7.431 1.00 97.31 110 ASN A O 1
ATOM 858 N N . PRO A 1 111 ? -13.191 -7.635 7.714 1.00 97.12 111 PRO A N 1
ATOM 859 C CA . PRO A 1 111 ? -12.836 -7.160 9.052 1.00 97.12 111 PRO A CA 1
ATOM 860 C C . PRO A 1 111 ? -12.511 -8.292 10.035 1.00 97.12 111 PRO A C 1
ATOM 862 O O . PRO A 1 111 ? -11.591 -8.175 10.830 1.00 97.12 111 PRO A O 1
ATOM 865 N N . LYS A 1 112 ? -13.232 -9.421 9.955 1.00 97.31 112 LYS A N 1
ATOM 866 C CA . LYS A 1 112 ? -13.075 -10.547 10.892 1.00 97.31 112 LYS A CA 1
ATOM 867 C C . LYS A 1 112 ? -11.750 -11.297 10.737 1.00 97.31 112 LYS A C 1
ATOM 869 O O . LYS A 1 112 ? -11.306 -11.926 11.687 1.00 97.31 112 LYS A O 1
ATOM 874 N N . ASN A 1 113 ? -11.149 -11.265 9.547 1.00 97.50 113 ASN A N 1
ATOM 875 C CA . ASN A 1 113 ? -9.920 -12.003 9.241 1.00 97.50 113 ASN A CA 1
ATOM 876 C C . ASN A 1 113 ? -8.752 -11.083 8.877 1.00 97.50 113 ASN A C 1
ATOM 878 O O . ASN A 1 113 ? -7.729 -11.570 8.398 1.00 97.50 113 ASN A O 1
ATOM 882 N N . VAL A 1 114 ? -8.888 -9.769 9.073 1.00 98.06 114 VAL A N 1
ATOM 883 C CA . VAL A 1 114 ? -7.891 -8.795 8.616 1.00 98.06 114 VAL A CA 1
ATOM 884 C C . VAL A 1 114 ? -6.513 -9.083 9.205 1.00 98.06 114 VAL A C 1
ATOM 886 O O . VAL A 1 114 ? -5.555 -9.153 8.452 1.00 98.06 114 VAL A O 1
ATOM 889 N N . ASN A 1 115 ? -6.407 -9.401 10.497 1.00 98.50 115 ASN A N 1
ATOM 890 C CA . ASN A 1 115 ? -5.118 -9.718 11.121 1.00 98.50 115 ASN A CA 1
ATOM 891 C C . ASN A 1 115 ? -4.453 -10.967 10.540 1.00 98.50 115 ASN A C 1
ATOM 893 O O . ASN A 1 115 ? -3.239 -10.985 10.366 1.00 98.50 115 ASN A O 1
ATOM 897 N N . LYS A 1 116 ? -5.241 -11.978 10.157 1.00 98.31 116 LYS A N 1
ATOM 898 C CA . LYS A 1 116 ? -4.711 -13.138 9.436 1.00 98.31 116 LYS A CA 1
ATOM 899 C C . LYS A 1 116 ? -4.186 -12.728 8.057 1.00 98.31 116 LYS A C 1
ATOM 901 O O . LYS A 1 116 ? -3.075 -13.087 7.701 1.00 98.31 116 LYS A O 1
ATOM 906 N N . ILE A 1 117 ? -4.950 -11.924 7.316 1.00 98.19 117 ILE A N 1
ATOM 907 C CA . ILE A 1 117 ? -4.550 -11.418 5.992 1.00 98.19 117 ILE A CA 1
ATOM 908 C C . ILE A 1 117 ? -3.277 -10.559 6.084 1.00 98.19 117 ILE A C 1
ATOM 910 O O . ILE A 1 117 ? -2.406 -10.680 5.226 1.00 98.19 117 ILE A O 1
ATOM 914 N N . ARG A 1 118 ? -3.163 -9.709 7.114 1.00 98.19 118 ARG A N 1
ATOM 915 C CA . ARG A 1 118 ? -1.982 -8.881 7.399 1.00 98.19 118 ARG A CA 1
ATOM 916 C C . ARG A 1 118 ? -0.755 -9.758 7.672 1.00 98.19 118 ARG A C 1
ATOM 918 O O . ARG A 1 118 ? 0.275 -9.566 7.029 1.00 98.19 118 ARG A O 1
ATOM 925 N N . ALA A 1 119 ? -0.889 -10.753 8.550 1.00 97.94 119 ALA A N 1
ATOM 926 C CA . ALA A 1 119 ? 0.188 -11.682 8.887 1.00 97.94 119 ALA A CA 1
ATOM 927 C C . ALA A 1 119 ? 0.634 -12.526 7.680 1.00 97.94 119 ALA A C 1
ATOM 929 O O . ALA A 1 119 ? 1.823 -12.572 7.375 1.00 97.94 119 ALA A O 1
ATOM 930 N N . ASP A 1 120 ? -0.311 -13.116 6.937 1.00 97.69 120 ASP A N 1
ATOM 931 C CA . ASP A 1 120 ? -0.030 -13.925 5.739 1.00 97.69 120 ASP A CA 1
ATOM 932 C C . ASP A 1 120 ? 0.674 -13.103 4.637 1.00 97.69 120 ASP A C 1
ATOM 934 O O . ASP A 1 120 ? 1.416 -13.643 3.817 1.00 97.69 120 ASP A O 1
ATOM 938 N N . PHE A 1 121 ? 0.453 -11.785 4.608 1.00 96.25 121 PHE A N 1
ATOM 939 C CA . PHE A 1 121 ? 1.106 -10.869 3.670 1.00 96.25 121 PHE A CA 1
ATOM 940 C C . PHE A 1 121 ? 2.529 -10.456 4.093 1.00 96.25 121 PHE A C 1
ATOM 942 O O . PHE A 1 121 ? 3.325 -10.020 3.249 1.00 96.25 121 PHE A O 1
ATOM 949 N N . GLY A 1 122 ? 2.855 -10.628 5.378 1.00 96.69 122 GLY A N 1
ATOM 950 C CA . GLY A 1 122 ? 4.133 -10.258 5.984 1.00 96.69 122 GLY A CA 1
ATOM 951 C C . GLY A 1 122 ? 4.133 -8.900 6.690 1.00 96.69 122 GLY A C 1
ATOM 952 O O . GLY A 1 122 ? 5.197 -8.302 6.822 1.00 96.69 122 GLY A O 1
ATOM 953 N N . LEU A 1 123 ? 2.971 -8.386 7.112 1.00 96.88 123 LEU A N 1
ATOM 954 C CA . LEU A 1 123 ? 2.906 -7.185 7.951 1.00 96.88 123 LEU A CA 1
ATOM 955 C C . LEU A 1 123 ? 3.246 -7.527 9.402 1.00 96.88 123 LEU A C 1
ATOM 957 O O . LEU A 1 123 ? 2.778 -8.530 9.940 1.00 96.88 123 LEU A O 1
ATOM 961 N N . SER A 1 124 ? 4.058 -6.669 10.019 1.00 93.69 124 SER A N 1
ATOM 962 C CA . SER A 1 124 ? 4.591 -6.878 11.367 1.00 93.69 124 SER A CA 1
ATOM 963 C C . SER A 1 124 ? 3.546 -6.653 12.466 1.00 93.69 124 SER A C 1
ATOM 965 O O . SER A 1 124 ? 3.563 -7.337 13.486 1.00 93.69 124 SER A O 1
ATOM 967 N N . GLN A 1 125 ? 2.623 -5.717 12.236 1.00 95.12 125 GLN A N 1
ATOM 968 C CA . GLN A 1 125 ? 1.611 -5.282 13.196 1.00 95.12 125 GLN A CA 1
ATOM 969 C C . GLN A 1 125 ? 0.222 -5.824 12.853 1.00 95.12 125 GLN A C 1
ATOM 971 O O . GLN A 1 125 ? -0.214 -5.814 11.692 1.00 95.12 125 GLN A O 1
ATOM 976 N N . SER A 1 126 ? -0.525 -6.195 13.889 1.00 97.88 126 SER A N 1
ATOM 977 C CA . SER A 1 126 ? -1.982 -6.317 13.827 1.00 97.88 126 SER A CA 1
ATOM 978 C C . SER A 1 126 ? -2.639 -4.976 13.479 1.00 97.88 126 SER A C 1
ATOM 980 O O . SER A 1 126 ? -2.026 -3.908 13.560 1.00 97.88 126 SER A O 1
ATOM 982 N N . LEU A 1 127 ? -3.906 -5.016 13.073 1.00 97.81 127 LEU A N 1
ATOM 983 C CA . LEU A 1 127 ? -4.670 -3.807 12.793 1.00 97.81 127 LEU A CA 1
ATOM 984 C C . LEU A 1 127 ? -4.821 -2.944 14.055 1.00 97.81 127 LEU A C 1
ATOM 986 O O . LEU A 1 127 ? -4.730 -1.724 13.975 1.00 97.81 127 LEU A O 1
ATOM 990 N N . GLU A 1 128 ? -5.017 -3.559 15.219 1.00 97.38 128 GLU A N 1
ATOM 991 C CA . GLU A 1 128 ? -5.169 -2.864 16.497 1.00 97.38 128 GLU A CA 1
ATOM 992 C C . GLU A 1 128 ? -3.886 -2.123 16.900 1.00 97.38 128 GLU A C 1
ATOM 994 O O . GLU A 1 128 ? -3.945 -0.967 17.321 1.00 97.38 128 GLU A O 1
ATOM 999 N N . GLU A 1 129 ? -2.720 -2.754 16.728 1.00 97.38 129 GLU A N 1
ATOM 1000 C CA . GLU A 1 129 ? -1.418 -2.115 16.962 1.00 97.38 129 GLU A CA 1
ATOM 1001 C C . GLU A 1 129 ? -1.178 -0.957 15.995 1.00 97.38 129 GLU A C 1
ATOM 1003 O O . GLU A 1 129 ? -0.719 0.108 16.409 1.00 97.38 129 GLU A O 1
ATOM 1008 N N . HIS A 1 130 ? -1.548 -1.134 14.728 1.00 96.06 130 HIS A N 1
ATOM 1009 C CA . HIS A 1 130 ? -1.419 -0.091 13.719 1.00 96.06 130 HIS A CA 1
ATOM 1010 C C . HIS A 1 130 ? -2.326 1.118 14.019 1.00 96.06 130 HIS A C 1
ATOM 1012 O O . HIS A 1 130 ? -1.880 2.265 13.959 1.00 96.06 130 HIS A O 1
ATOM 1018 N N . ILE A 1 131 ? -3.575 0.883 14.441 1.00 95.69 131 ILE A N 1
ATOM 1019 C CA . ILE A 1 131 ? -4.493 1.938 14.903 1.00 95.69 131 I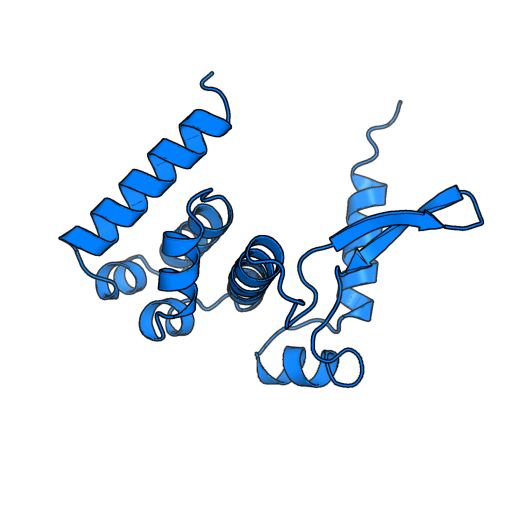LE A CA 1
ATOM 1020 C C . ILE A 1 131 ? -3.919 2.660 16.128 1.00 95.69 131 ILE A C 1
ATOM 1022 O O . ILE A 1 131 ? -3.990 3.889 16.219 1.00 95.69 131 ILE A O 1
ATOM 1026 N N . LYS A 1 132 ? -3.341 1.920 17.081 1.00 95.06 132 LYS A N 1
ATOM 1027 C CA . LYS A 1 132 ? -2.697 2.509 18.260 1.00 95.06 132 LYS A CA 1
ATOM 1028 C C . LYS A 1 132 ? -1.540 3.423 17.852 1.00 95.06 132 LYS A C 1
ATOM 1030 O O . LYS A 1 132 ? -1.518 4.578 18.269 1.00 95.06 132 LYS A O 1
ATOM 1035 N N . TRP A 1 133 ? -0.645 2.941 16.990 1.00 92.75 133 TRP A N 1
ATOM 1036 C CA . TRP A 1 133 ? 0.460 3.734 16.456 1.00 92.75 133 TRP A CA 1
ATOM 1037 C C . TRP A 1 133 ? -0.040 4.997 15.740 1.00 92.75 133 TRP A C 1
ATOM 1039 O O . TRP A 1 133 ? 0.462 6.087 16.007 1.00 92.75 133 TRP A O 1
ATOM 1049 N N . ALA A 1 134 ? -1.074 4.889 14.898 1.00 91.19 134 ALA A N 1
ATOM 1050 C CA . ALA A 1 134 ? -1.650 6.034 14.189 1.00 91.19 134 ALA A CA 1
ATOM 1051 C C . ALA A 1 134 ? -2.194 7.107 15.153 1.00 91.19 134 ALA A C 1
ATOM 1053 O O . ALA A 1 134 ? -1.977 8.303 14.946 1.00 91.19 134 ALA A O 1
ATOM 1054 N N . ASN A 1 135 ? -2.847 6.686 16.241 1.00 91.25 135 ASN A N 1
ATOM 1055 C CA . ASN A 1 135 ? -3.311 7.595 17.288 1.00 91.25 135 ASN A CA 1
ATOM 1056 C C . ASN A 1 135 ? -2.153 8.293 18.014 1.00 91.25 135 ASN A C 1
ATOM 1058 O O . ASN A 1 135 ? -2.215 9.504 18.215 1.00 91.25 135 ASN A O 1
ATOM 1062 N N . GLU A 1 136 ? -1.087 7.565 18.355 1.00 91.06 136 GLU A N 1
ATOM 1063 C CA . GLU A 1 136 ? 0.114 8.135 18.983 1.00 91.06 136 GLU A CA 1
ATOM 1064 C C . GLU A 1 136 ? 0.801 9.153 18.061 1.00 91.06 136 GLU A C 1
ATOM 1066 O O . GLU A 1 136 ? 1.170 10.241 18.501 1.00 91.06 136 GLU A O 1
ATOM 1071 N N . GLN A 1 137 ? 0.925 8.851 16.762 1.00 86.44 137 GLN A N 1
ATOM 1072 C CA . GLN A 1 137 ? 1.485 9.799 15.793 1.00 86.44 137 GLN A CA 1
ATOM 1073 C C . GLN A 1 137 ? 0.639 11.068 15.689 1.00 86.44 137 GLN A C 1
ATOM 1075 O O . GLN A 1 137 ? 1.187 12.168 15.666 1.00 86.44 137 GLN A O 1
ATOM 1080 N N . PHE A 1 138 ? -0.689 10.937 15.662 1.00 81.75 138 PHE A N 1
ATOM 1081 C CA . PHE A 1 138 ? -1.573 12.097 15.615 1.00 81.75 138 PHE A CA 1
ATOM 1082 C C . PHE A 1 138 ? -1.479 12.957 16.882 1.00 81.75 138 PHE A C 1
ATOM 1084 O O . PHE A 1 138 ? -1.457 14.183 16.791 1.00 81.75 138 PHE A O 1
ATOM 1091 N N . GLU A 1 139 ? -1.410 12.337 18.062 1.00 83.38 139 GLU A N 1
ATOM 1092 C CA . GLU A 1 139 ? -1.213 13.058 19.323 1.00 83.38 139 GLU A CA 1
ATOM 1093 C C . GLU A 1 139 ? 0.123 13.815 19.332 1.00 83.38 139 GLU A C 1
ATOM 1095 O O . GLU A 1 139 ? 0.143 14.987 19.703 1.00 83.38 139 GLU A O 1
ATOM 1100 N N . ASN A 1 140 ? 1.196 13.203 18.824 1.00 81.38 140 ASN A N 1
ATOM 1101 C CA . ASN A 1 140 ? 2.522 13.821 18.726 1.00 81.38 140 ASN A CA 1
ATOM 1102 C C . ASN A 1 140 ? 2.619 14.928 17.657 1.00 81.38 140 ASN A C 1
ATOM 1104 O O . ASN A 1 140 ? 3.473 15.805 17.760 1.00 81.38 140 ASN A O 1
ATOM 1108 N N . MET A 1 141 ? 1.766 14.902 16.624 1.00 73.56 141 MET A N 1
ATOM 1109 C CA . MET A 1 141 ? 1.700 15.944 15.587 1.00 73.56 141 MET A CA 1
ATOM 1110 C C . MET A 1 141 ? 0.931 17.196 16.018 1.00 73.56 141 MET A C 1
ATOM 1112 O O . MET A 1 141 ? 0.977 18.201 15.304 1.00 73.56 141 MET A O 1
ATOM 1116 N N . LYS A 1 142 ? 0.224 17.169 17.156 1.00 66.06 142 LYS A N 1
ATOM 1117 C CA . LYS A 1 142 ? -0.322 18.391 17.753 1.00 66.06 142 LYS A CA 1
ATOM 1118 C C . LYS A 1 142 ? 0.851 19.266 18.193 1.00 66.06 142 LYS A C 1
ATOM 1120 O O . LYS A 1 142 ? 1.407 19.083 19.271 1.00 66.06 142 LYS A O 1
ATOM 1125 N N . VAL A 1 143 ? 1.251 20.182 17.313 1.00 48.09 143 VAL A N 1
ATOM 1126 C CA . VAL A 1 143 ? 2.173 21.276 17.631 1.00 48.09 143 VAL A CA 1
ATOM 1127 C C . VAL A 1 143 ? 1.622 21.977 18.882 1.00 48.09 143 VAL A C 1
ATOM 1129 O O . VAL A 1 143 ? 0.413 22.215 18.915 1.00 48.09 143 VAL A O 1
ATOM 1132 N N . PRO A 1 144 ? 2.441 22.251 19.915 1.00 48.84 144 PRO A N 1
ATOM 1133 C CA . PRO A 1 144 ? 2.005 23.079 21.034 1.00 48.84 144 PRO A CA 1
ATOM 1134 C C . PRO A 1 144 ? 1.464 24.404 20.491 1.00 48.84 144 PRO A C 1
ATOM 1136 O O . PRO A 1 144 ? 2.080 24.963 19.582 1.00 48.84 144 PRO A O 1
ATOM 1139 N N . ASP A 1 145 ? 0.320 24.846 21.016 1.00 45.38 145 ASP A N 1
ATOM 1140 C CA . ASP A 1 145 ? -0.312 26.121 20.650 1.00 45.38 145 ASP A CA 1
ATOM 1141 C C . ASP A 1 145 ? 0.668 27.311 20.700 1.00 45.38 145 ASP A C 1
ATOM 1143 O O . ASP A 1 145 ? 1.518 27.357 21.625 1.00 45.38 145 ASP A O 1
#

Organism: NCBI:txid1619123

Radius of gyration: 16.73 Å; chains: 1; bounding box: 37×40×46 Å

Secondary structure (DSSP, 8-state):
---HHHHHHHHHHHHHHHHHHH-SHHHHHTHHHHHHHHHHHHHT-S-HHHHHHHHT-HHHHHH---HHHHHHHHHHHHHHTTPPBSS--SEEEEE-TTS-EEEEESPBS-GGGHHHHHHHHT-SS-HHHHHHHHHHHHHHH----

pLDDT: mean 91.24, std 9.62, range [45.38, 98.5]

Sequence (145 aa):
MLPVKITDTITTNILKFLIGTLGTDFVCKLGESGVNRFITLSCHSRDLKFIESICESDEILKCTSDREKVAIL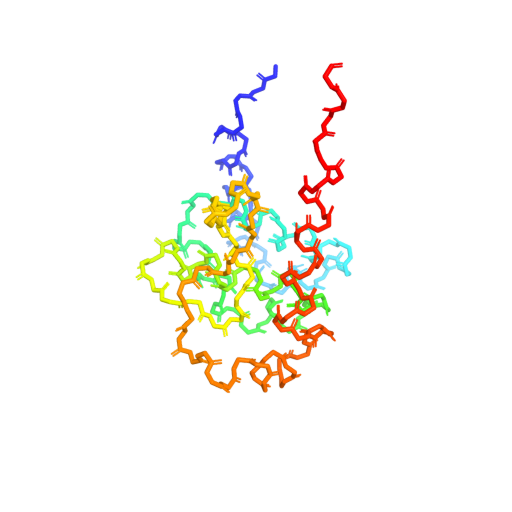IDNALVRSGKKQRFGEIMQIHKNMDGKSVSEPLPLQNPKNVNKIRADFGLSQSLEEHIKWANEQFENMKVPD

Foldseek 3Di:
DDPLVVVLAVLLVVLVCCCVPVNPVVLLVLPAVSLLVSLVSLLSHPDLVSLVVCLVDPSSCVSHPPLLSNLSSQQSSQVVVVHAGQQQSAWDWDADPVRDIFIGGGHHPCPPCNQVSCVVSPHPDGNVVSRVVVSVVVVVPPDDD